Protein AF-A0A7Y6A1X1-F1 (afdb_monomer_lite)

Organism: NCBI:txid144055

Secondary structure (DSSP, 8-state):
-B----SSS--EEEEEEE-SSS-EEEEEEE-HHIIIIIITSTTEEEEEE-SSSSSS-EEEEEESSSS--EEEEEEE-SSS-EEEEEEE-HHIIIIIITSTT-----S---

InterPro domains:
  IPR028994 Integrin alpha, N-terminal [SSF69318] (20-109)

Sequence (110 aa):
IALVRQNAGWSSIPVAFAQGDGTWQITNGSAPTFIGSWANTPGVRVVTGDFNDNGLTDIALIRQTPGWSSIPVAFAQGDGTWQITNGSAPTFIGSWANTAGVRLASGDFR

Structure (mmCIF, N/CA/C/O backbone):
data_AF-A0A7Y6A1X1-F1
#
_entry.id   AF-A0A7Y6A1X1-F1
#
loop_
_atom_site.group_PDB
_atom_site.id
_atom_site.type_symbol
_atom_site.label_atom_id
_atom_site.label_alt_id
_atom_site.label_comp_id
_atom_site.label_asym_id
_atom_site.label_entity_id
_atom_site.label_seq_id
_atom_site.pdbx_PDB_ins_code
_atom_site.Cartn_x
_atom_site.Cartn_y
_atom_site.Cartn_z
_atom_site.occupancy
_atom_site.B_iso_or_equiv
_atom_site.auth_seq_id
_atom_site.auth_comp_id
_atom_site.auth_asym_id
_atom_site.auth_atom_id
_atom_site.pdbx_PDB_model_num
ATOM 1 N N . ILE A 1 1 ? -13.229 2.395 6.546 1.00 95.38 1 ILE A N 1
ATOM 2 C CA . ILE A 1 1 ? -12.724 3.192 5.394 1.00 95.38 1 ILE A CA 1
ATOM 3 C C . ILE A 1 1 ? -11.437 3.879 5.828 1.00 95.38 1 ILE A C 1
ATOM 5 O O . ILE A 1 1 ? -11.437 4.428 6.919 1.00 95.38 1 ILE A O 1
ATOM 9 N N . ALA A 1 2 ? -10.371 3.858 5.024 1.00 96.94 2 ALA A N 1
ATOM 10 C CA . ALA A 1 2 ? -9.107 4.533 5.339 1.00 96.94 2 ALA A CA 1
ATOM 11 C C . ALA A 1 2 ? -8.759 5.595 4.283 1.00 96.94 2 ALA A C 1
ATOM 13 O O . ALA A 1 2 ? -9.127 5.447 3.117 1.00 96.94 2 ALA A O 1
ATOM 14 N N . LEU A 1 3 ? -8.048 6.652 4.684 1.00 96.94 3 LEU A N 1
ATOM 15 C CA . LEU A 1 3 ? -7.587 7.718 3.790 1.00 96.94 3 LEU A CA 1
ATOM 16 C C . LEU A 1 3 ? -6.061 7.703 3.661 1.00 96.94 3 LEU A C 1
ATOM 18 O O . LEU A 1 3 ? -5.347 7.859 4.648 1.00 96.94 3 LEU A O 1
ATOM 22 N N . VAL A 1 4 ? -5.560 7.597 2.430 1.00 96.94 4 VAL A N 1
ATOM 23 C CA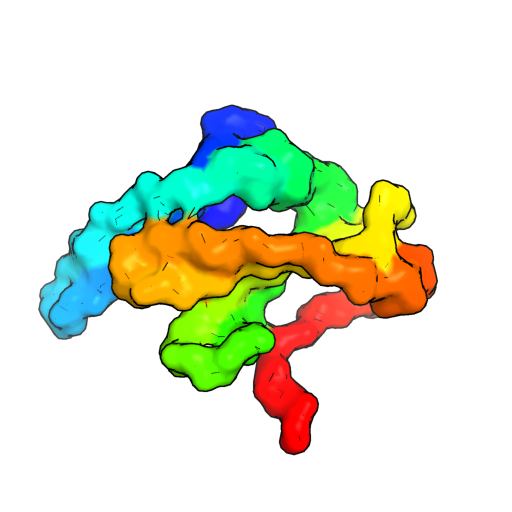 . VAL A 1 4 ? -4.126 7.679 2.119 1.00 96.94 4 VAL A CA 1
ATOM 24 C C . VAL A 1 4 ? -3.869 8.926 1.291 1.00 96.94 4 VAL A C 1
ATOM 26 O O . VAL A 1 4 ? -4.435 9.094 0.210 1.00 96.94 4 VAL A O 1
ATOM 29 N N . ARG A 1 5 ? -2.995 9.809 1.775 1.00 95.88 5 ARG A N 1
ATOM 30 C CA . ARG A 1 5 ? -2.643 11.023 1.041 1.00 95.88 5 ARG A CA 1
ATOM 31 C C . ARG A 1 5 ? -1.431 10.793 0.147 1.00 95.88 5 ARG A C 1
ATOM 33 O O . ARG A 1 5 ? -0.355 10.464 0.630 1.00 95.88 5 ARG A O 1
ATOM 40 N N . GLN A 1 6 ? -1.599 11.051 -1.149 1.00 94.19 6 GLN A N 1
ATOM 41 C CA . GLN A 1 6 ? -0.541 10.919 -2.160 1.00 94.19 6 GLN A CA 1
ATOM 42 C C . GLN A 1 6 ? 0.111 12.261 -2.543 1.00 94.19 6 GLN A C 1
ATOM 44 O O . GLN A 1 6 ? 0.633 12.413 -3.638 1.00 94.19 6 GLN A O 1
ATOM 49 N N . ASN A 1 7 ? 0.080 13.237 -1.630 1.00 91.62 7 ASN A N 1
ATOM 50 C CA . ASN A 1 7 ? 0.724 14.548 -1.748 1.00 91.62 7 ASN A CA 1
ATOM 51 C C . ASN A 1 7 ? 1.354 14.939 -0.398 1.00 91.62 7 ASN A C 1
ATOM 53 O O . ASN A 1 7 ? 0.908 14.486 0.658 1.00 91.62 7 ASN A O 1
ATOM 57 N N . ALA A 1 8 ? 2.367 15.806 -0.417 1.00 88.44 8 ALA A N 1
ATOM 58 C CA . ALA A 1 8 ? 3.136 16.174 0.774 1.00 88.44 8 ALA A CA 1
ATOM 59 C C . ALA A 1 8 ? 2.306 16.891 1.856 1.00 88.44 8 ALA A C 1
ATOM 61 O O . ALA A 1 8 ? 1.521 17.793 1.552 1.00 88.44 8 ALA A O 1
ATOM 62 N N . GLY A 1 9 ? 2.513 16.525 3.132 1.00 89.94 9 GLY A N 1
ATOM 63 C CA . GLY A 1 9 ? 2.007 17.244 4.319 1.00 89.94 9 GLY A CA 1
ATOM 64 C C . GLY A 1 9 ? 1.084 16.459 5.267 1.00 89.94 9 GLY A C 1
ATOM 65 O O . GLY A 1 9 ? 0.485 17.070 6.141 1.00 89.94 9 GLY A O 1
ATOM 66 N N . TRP A 1 10 ? 0.921 15.142 5.089 1.00 94.19 10 TRP A N 1
ATOM 67 C CA . TRP A 1 10 ? 0.361 14.253 6.122 1.00 94.19 10 TRP A CA 1
ATOM 68 C C . TRP A 1 10 ? 1.451 13.315 6.637 1.00 94.19 10 TRP A C 1
ATOM 70 O O . TRP A 1 10 ? 2.424 13.039 5.935 1.00 94.19 10 TRP A O 1
ATOM 80 N N . SER A 1 11 ? 1.257 12.806 7.846 1.00 94.81 11 SER A N 1
ATOM 81 C CA . SER A 1 11 ? 2.119 11.806 8.484 1.00 94.81 11 SER A CA 1
ATOM 82 C C . SER A 1 11 ? 1.305 10.687 9.138 1.00 94.81 11 SER A C 1
ATOM 84 O O . SER A 1 11 ? 1.828 9.964 9.980 1.00 94.81 11 SER A O 1
ATOM 86 N N . SER A 1 12 ? 0.029 10.555 8.777 1.00 96.69 12 SER A N 1
ATOM 87 C CA . SER A 1 12 ? -0.940 9.660 9.406 1.00 96.69 12 SER A CA 1
ATOM 88 C C . SER A 1 12 ? -1.950 9.117 8.393 1.00 96.69 12 SER A C 1
ATOM 90 O O . SER A 1 12 ? -2.087 9.657 7.289 1.00 96.69 12 SER A O 1
ATOM 92 N N . ILE A 1 13 ? -2.642 8.045 8.778 1.00 97.81 13 ILE A N 1
ATOM 93 C CA . ILE A 1 13 ? -3.707 7.399 8.005 1.00 97.81 13 ILE A CA 1
ATOM 94 C C . ILE A 1 13 ? -4.987 7.457 8.844 1.00 97.81 13 ILE A C 1
ATOM 96 O O . ILE A 1 13 ? -5.134 6.684 9.795 1.00 97.81 13 ILE A O 1
ATOM 100 N N . PRO A 1 14 ? -5.917 8.371 8.525 1.00 97.50 14 PRO A N 1
ATOM 101 C CA . PRO A 1 14 ? -7.235 8.380 9.137 1.00 97.50 14 PRO A CA 1
ATOM 102 C C . PRO A 1 14 ? -8.034 7.127 8.776 1.00 97.50 14 PRO A C 1
ATOM 104 O O . PRO A 1 14 ? -8.073 6.736 7.605 1.00 97.50 14 PRO A O 1
ATOM 107 N N . VAL A 1 15 ? -8.720 6.544 9.759 1.00 98.12 15 VAL A N 1
ATOM 108 C CA . VAL A 1 15 ? -9.617 5.395 9.575 1.00 98.12 15 VAL A CA 1
ATOM 109 C C . VAL A 1 15 ? -10.968 5.694 10.207 1.00 98.12 15 VAL A C 1
ATOM 111 O O . VAL A 1 15 ? -11.040 6.117 11.353 1.00 98.12 15 VAL A O 1
ATOM 114 N N . ALA A 1 16 ? -12.041 5.455 9.457 1.00 98.06 16 ALA A N 1
ATOM 115 C CA . ALA A 1 16 ? -13.412 5.442 9.945 1.00 98.06 16 ALA A CA 1
ATOM 116 C C . ALA A 1 16 ? -13.896 3.989 10.088 1.00 98.06 16 ALA A C 1
ATOM 118 O O . ALA A 1 16 ? -14.000 3.264 9.087 1.00 98.06 16 ALA A O 1
ATOM 119 N N . PHE A 1 17 ? -14.197 3.582 11.319 1.00 97.06 17 PHE A N 1
ATOM 120 C CA . PHE A 1 17 ? -14.784 2.295 11.688 1.00 97.06 17 PHE A CA 1
ATOM 121 C C . PHE A 1 17 ? -16.303 2.437 11.804 1.00 97.06 17 PHE A C 1
ATOM 123 O O . PHE A 1 17 ? -16.783 3.296 12.542 1.00 97.06 17 PHE A O 1
ATOM 130 N N . ALA A 1 18 ? -17.055 1.621 11.065 1.00 96.88 18 ALA A N 1
ATOM 131 C CA . ALA A 1 18 ? -18.514 1.613 11.144 1.00 96.88 18 ALA A CA 1
ATOM 132 C C . ALA A 1 18 ? -18.967 0.950 12.452 1.00 96.88 18 ALA A C 1
ATOM 134 O O . ALA A 1 18 ? -18.452 -0.111 12.799 1.00 96.88 18 ALA A O 1
ATOM 135 N N . GLN A 1 19 ? -19.953 1.534 13.137 1.00 96.69 19 GLN A N 1
ATOM 136 C CA . GLN A 1 19 ? -20.516 0.967 14.374 1.00 96.69 19 GLN A CA 1
ATOM 137 C C . GLN A 1 19 ? -21.802 0.152 14.151 1.00 96.69 19 GLN A C 1
ATOM 139 O O . GLN A 1 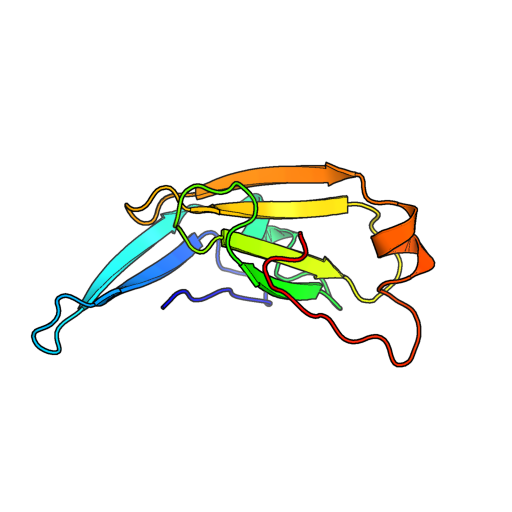19 ? -22.331 -0.448 15.080 1.00 96.69 19 GLN A O 1
ATOM 144 N N . GLY A 1 20 ? -22.298 0.092 12.910 1.00 96.69 20 GLY A N 1
ATOM 145 C CA . GLY A 1 20 ? -23.487 -0.688 12.539 1.00 96.69 20 GLY A CA 1
ATOM 146 C C . GLY A 1 20 ? -24.825 0.035 12.731 1.00 96.69 20 GLY A C 1
ATOM 147 O O . GLY A 1 20 ? -25.844 -0.449 12.252 1.00 96.69 20 GLY A O 1
ATOM 148 N N . ASP A 1 21 ? -24.827 1.218 13.341 1.00 97.19 21 ASP A N 1
ATOM 149 C CA . ASP A 1 21 ? -26.003 2.071 13.574 1.00 97.19 21 ASP A CA 1
ATOM 150 C C . ASP A 1 21 ? -26.028 3.327 12.675 1.00 97.19 21 ASP A C 1
ATOM 152 O O . ASP A 1 21 ? -26.802 4.258 12.888 1.00 97.19 21 ASP A O 1
ATOM 156 N N . GLY A 1 22 ? -25.161 3.359 11.659 1.00 96.50 22 GLY A N 1
ATOM 157 C CA . GLY A 1 22 ? -24.966 4.513 10.780 1.00 96.50 22 GLY A CA 1
ATOM 158 C C . GLY A 1 22 ? -23.953 5.538 11.299 1.00 96.50 22 GLY A C 1
ATOM 159 O O . GLY A 1 22 ? -23.672 6.508 10.594 1.00 96.50 22 GLY A O 1
ATOM 160 N N . THR A 1 23 ? -23.365 5.324 12.479 1.00 97.88 23 THR A N 1
ATOM 161 C CA . THR A 1 23 ? -22.293 6.168 13.018 1.00 97.88 23 THR A CA 1
ATOM 162 C C . THR A 1 23 ? -20.898 5.588 12.753 1.00 97.88 23 THR A C 1
ATOM 164 O O . THR A 1 23 ? -20.729 4.439 12.321 1.00 97.88 23 THR A O 1
ATOM 167 N N . TRP A 1 24 ? -19.877 6.424 12.975 1.00 97.94 24 TRP A N 1
ATOM 168 C CA . TRP A 1 24 ? -18.480 6.114 12.687 1.00 97.94 24 TRP A CA 1
ATOM 169 C C . TRP A 1 24 ? -17.572 6.528 13.843 1.00 97.94 24 TRP A C 1
ATOM 171 O O . TRP A 1 24 ? -17.590 7.682 14.268 1.00 97.94 24 TRP A O 1
ATOM 181 N N . GLN A 1 25 ? -16.707 5.618 14.284 1.00 98.00 25 GLN A N 1
ATOM 182 C CA . GLN A 1 25 ? -15.554 5.967 15.110 1.00 98.00 25 GLN A CA 1
ATOM 183 C C . GLN A 1 25 ? -14.379 6.309 14.200 1.00 98.00 25 GLN A C 1
ATOM 185 O O . GLN A 1 25 ? -14.002 5.506 13.348 1.00 98.00 25 GLN A O 1
ATOM 190 N N . ILE A 1 26 ? -13.787 7.489 14.380 1.00 97.88 26 ILE A N 1
ATOM 191 C CA . ILE A 1 26 ? -12.660 7.950 13.564 1.00 97.88 26 ILE A CA 1
ATOM 192 C C . ILE A 1 26 ? -11.387 7.948 14.402 1.00 97.88 26 ILE A C 1
ATOM 194 O O . ILE A 1 26 ? -11.348 8.522 15.489 1.00 97.88 26 ILE A O 1
ATOM 198 N N . THR A 1 27 ? -10.331 7.345 13.869 1.00 97.75 27 THR A N 1
ATOM 199 C CA . THR A 1 27 ? -8.976 7.417 14.420 1.00 97.75 27 THR A CA 1
ATOM 200 C C . THR A 1 27 ? -8.025 8.021 13.393 1.00 97.75 27 THR A C 1
ATOM 202 O O . THR A 1 27 ? -8.325 8.085 12.200 1.00 97.75 27 THR A O 1
ATOM 205 N N . ASN A 1 28 ? -6.877 8.508 13.860 1.00 96.75 28 ASN A N 1
ATOM 206 C CA . ASN A 1 28 ? -5.855 9.117 13.014 1.00 96.75 28 ASN A CA 1
ATOM 207 C C . ASN A 1 28 ? -4.466 8.605 13.413 1.00 96.75 28 ASN A C 1
ATOM 209 O O . ASN A 1 28 ? -3.682 9.319 14.039 1.00 96.75 28 ASN A O 1
ATOM 213 N N . GLY A 1 29 ? -4.200 7.332 13.108 1.00 95.81 29 GLY A N 1
ATOM 214 C CA . GLY A 1 29 ? -2.958 6.661 13.483 1.00 95.81 29 GLY A CA 1
ATOM 215 C C . GLY A 1 29 ? -1.753 7.173 12.703 1.00 95.81 29 GLY A C 1
ATOM 216 O O . GLY A 1 29 ? -1.833 7.435 11.501 1.00 95.81 29 GLY A O 1
ATOM 217 N N . SER A 1 30 ? -0.619 7.313 13.387 1.00 96.56 30 SER A N 1
ATOM 218 C CA . SER A 1 30 ? 0.622 7.787 12.781 1.00 96.56 30 SER A CA 1
ATOM 219 C C . SER A 1 30 ? 1.188 6.777 11.776 1.00 96.56 30 SER A C 1
ATOM 221 O O . SER A 1 30 ? 1.154 5.566 11.973 1.00 96.56 30 SER A O 1
ATOM 223 N N . ALA A 1 31 ? 1.727 7.304 10.680 1.00 95.75 31 ALA A N 1
ATOM 224 C CA . ALA A 1 31 ? 2.442 6.569 9.644 1.00 95.75 31 ALA A CA 1
ATOM 225 C C . ALA A 1 31 ? 3.464 7.486 8.925 1.00 95.75 31 ALA A C 1
ATOM 227 O O . ALA A 1 31 ? 3.367 7.691 7.709 1.00 95.75 31 ALA A O 1
ATOM 228 N N . PRO A 1 32 ? 4.437 8.093 9.640 1.00 91.38 32 PRO A N 1
ATOM 229 C CA . PRO A 1 32 ? 5.169 9.256 9.133 1.00 91.38 32 PRO A CA 1
ATOM 230 C C . PRO A 1 32 ? 5.990 8.977 7.875 1.00 91.38 32 PRO A C 1
ATOM 232 O O . PRO A 1 32 ? 5.865 9.712 6.903 1.00 91.38 32 PRO A O 1
ATOM 235 N N . THR A 1 33 ? 6.785 7.905 7.850 1.00 94.38 33 THR A N 1
ATOM 236 C CA . THR A 1 33 ? 7.591 7.544 6.669 1.00 94.38 33 THR A CA 1
ATOM 237 C C . THR A 1 33 ? 6.715 7.015 5.536 1.00 94.38 33 THR A C 1
ATOM 239 O O . THR A 1 33 ? 6.897 7.384 4.375 1.00 94.38 33 THR A O 1
ATOM 242 N N . PHE A 1 34 ? 5.717 6.197 5.873 1.00 96.94 34 PHE A N 1
ATOM 243 C CA . PHE A 1 34 ? 4.822 5.594 4.891 1.00 96.94 34 PHE A CA 1
ATOM 244 C C . PHE A 1 34 ? 4.021 6.654 4.127 1.00 96.94 34 PHE A C 1
ATOM 246 O O . PHE A 1 34 ? 3.989 6.621 2.902 1.00 96.94 34 PHE A O 1
ATOM 253 N N . ILE A 1 35 ? 3.452 7.644 4.820 1.00 96.75 35 ILE A N 1
ATOM 254 C CA . ILE A 1 35 ? 2.656 8.715 4.200 1.00 96.75 35 ILE A CA 1
ATOM 255 C C . ILE A 1 35 ? 3.515 9.902 3.761 1.00 96.75 35 ILE A C 1
ATOM 257 O O . ILE A 1 35 ? 3.338 10.435 2.665 1.00 96.75 35 ILE A O 1
ATOM 261 N N . GLY A 1 36 ? 4.459 10.314 4.603 1.00 92.94 36 GLY A N 1
ATOM 262 C CA . GLY A 1 36 ? 5.281 11.501 4.390 1.00 92.94 36 GLY A CA 1
ATOM 263 C C . GLY A 1 36 ? 6.372 11.330 3.334 1.00 92.94 36 GLY A C 1
ATOM 264 O O . GLY A 1 36 ? 6.808 12.336 2.779 1.00 92.94 36 GLY A O 1
ATOM 265 N N . SER A 1 37 ? 6.778 10.096 3.011 1.00 93.31 37 SER A N 1
ATOM 266 C CA . SER A 1 37 ? 7.826 9.826 2.016 1.00 93.31 37 SER A CA 1
ATOM 267 C C . SER A 1 37 ? 7.367 8.895 0.893 1.00 93.31 37 SER A C 1
ATOM 269 O O . SER A 1 37 ? 7.539 9.213 -0.281 1.00 93.31 37 SER A O 1
ATOM 271 N N . TRP A 1 38 ? 6.765 7.751 1.217 1.00 96.31 38 TRP A N 1
ATOM 272 C CA . TRP A 1 38 ? 6.495 6.729 0.201 1.00 96.31 38 TRP A CA 1
ATOM 273 C C . TRP A 1 38 ? 5.181 6.957 -0.550 1.00 96.31 38 TRP A C 1
ATOM 275 O O . TRP A 1 38 ? 5.183 7.000 -1.777 1.00 96.31 38 TRP A O 1
ATOM 285 N N . ALA A 1 39 ? 4.062 7.158 0.147 1.00 97.00 39 ALA A N 1
ATOM 286 C CA . ALA A 1 39 ? 2.737 7.245 -0.476 1.00 97.00 39 ALA A CA 1
ATOM 287 C C . ALA A 1 39 ? 2.577 8.449 -1.416 1.00 97.00 39 ALA A C 1
ATOM 289 O O . ALA A 1 39 ? 1.804 8.383 -2.374 1.00 97.00 39 ALA A O 1
ATOM 290 N N . ASN A 1 40 ? 3.307 9.535 -1.148 1.00 93.75 40 ASN A N 1
ATOM 291 C CA . ASN A 1 40 ? 3.297 10.758 -1.949 1.00 93.75 40 ASN A CA 1
ATOM 292 C C . ASN A 1 40 ? 4.344 10.782 -3.079 1.00 93.75 40 ASN A C 1
ATOM 294 O O . ASN A 1 40 ? 4.439 11.774 -3.801 1.00 93.75 40 ASN A O 1
ATOM 298 N N . THR A 1 41 ? 5.107 9.700 -3.263 1.00 94.38 41 THR A N 1
ATOM 299 C CA . THR A 1 41 ? 6.071 9.596 -4.362 1.00 94.38 41 THR A CA 1
ATOM 300 C C . THR A 1 41 ? 5.341 9.486 -5.716 1.00 94.38 41 THR A C 1
ATOM 302 O O . THR A 1 41 ? 4.424 8.670 -5.860 1.00 94.38 41 THR A O 1
ATOM 305 N N . PRO A 1 42 ? 5.750 10.240 -6.758 1.00 92.69 42 PRO A N 1
ATOM 306 C CA . PRO A 1 42 ? 5.132 10.158 -8.079 1.00 92.69 42 PRO A CA 1
ATOM 307 C C . PRO A 1 42 ? 5.126 8.742 -8.673 1.00 92.69 42 PRO A C 1
ATOM 309 O O . PRO A 1 42 ? 6.140 8.040 -8.713 1.00 92.69 42 PRO A O 1
ATOM 312 N N . GLY A 1 43 ? 3.966 8.338 -9.193 1.00 93.69 43 GLY A N 1
ATOM 313 C CA . GLY A 1 43 ? 3.757 7.011 -9.777 1.00 93.69 43 GLY A CA 1
ATOM 314 C C . GLY A 1 43 ? 3.428 5.914 -8.764 1.00 93.69 43 GLY A C 1
ATOM 315 O O . GLY A 1 43 ? 3.214 4.776 -9.177 1.00 93.69 43 GLY A O 1
ATOM 316 N N . VAL A 1 44 ? 3.351 6.232 -7.467 1.00 95.88 44 VAL A N 1
ATOM 317 C CA . VAL A 1 44 ? 2.842 5.302 -6.456 1.00 95.88 44 VAL A CA 1
ATOM 318 C C . VAL A 1 44 ? 1.331 5.126 -6.596 1.00 95.88 44 VAL A C 1
ATOM 320 O O . VAL A 1 44 ? 0.569 6.054 -6.886 1.00 95.88 44 VAL A O 1
ATOM 323 N N . ARG A 1 45 ? 0.902 3.887 -6.406 1.00 95.94 45 ARG A N 1
ATOM 324 C CA . ARG A 1 45 ? -0.477 3.435 -6.321 1.00 95.94 45 ARG A CA 1
ATOM 325 C C . ARG A 1 45 ? -0.681 2.779 -4.968 1.00 95.94 45 ARG A C 1
ATOM 327 O O . ARG A 1 45 ? 0.221 2.124 -4.447 1.00 95.94 45 ARG A O 1
ATOM 334 N N . VAL A 1 46 ? -1.879 2.963 -4.439 1.00 97.19 46 VAL A N 1
ATOM 335 C CA . VAL A 1 46 ? -2.328 2.343 -3.199 1.00 97.19 46 VAL A CA 1
ATOM 336 C C . VAL A 1 46 ? -3.085 1.074 -3.557 1.00 97.19 46 VAL A C 1
ATOM 338 O O . VAL A 1 46 ? -3.945 1.099 -4.438 1.00 97.19 46 VAL A O 1
ATOM 341 N N . VAL A 1 47 ? -2.755 -0.022 -2.887 1.00 96.88 47 VAL A N 1
ATOM 342 C CA . VAL A 1 47 ? -3.431 -1.312 -3.024 1.00 96.88 47 VAL A CA 1
ATOM 343 C C . VAL A 1 47 ? -3.808 -1.799 -1.633 1.00 96.88 47 VAL A C 1
ATOM 345 O O . VAL A 1 47 ? -3.034 -1.635 -0.696 1.00 96.88 47 VAL A O 1
ATOM 348 N N . THR A 1 48 ? -4.989 -2.389 -1.496 1.00 97.56 48 THR A N 1
ATOM 349 C CA . THR A 1 48 ? -5.491 -2.907 -0.219 1.00 97.56 48 THR A CA 1
ATOM 350 C C . THR A 1 48 ? -5.757 -4.401 -0.302 1.00 97.56 48 THR A C 1
ATOM 352 O O . THR A 1 48 ? -6.179 -4.896 -1.351 1.00 97.56 48 THR A O 1
ATOM 355 N N . GLY A 1 49 ? -5.545 -5.101 0.804 1.00 96.50 49 GLY A N 1
ATOM 356 C CA . GLY A 1 49 ? -5.758 -6.539 0.946 1.00 96.50 49 GLY A CA 1
ATOM 357 C C . GLY A 1 49 ? -5.332 -6.993 2.336 1.00 96.50 49 GLY A C 1
ATOM 358 O O . GLY A 1 49 ? -4.768 -6.196 3.074 1.00 96.50 49 GLY A O 1
ATOM 359 N N . ASP A 1 50 ? -5.613 -8.238 2.691 1.00 96.81 50 ASP A N 1
ATOM 360 C CA . ASP A 1 50 ? -5.027 -8.864 3.877 1.00 96.81 50 ASP A CA 1
ATOM 361 C C . ASP A 1 50 ? -3.724 -9.545 3.441 1.00 96.81 50 ASP A C 1
ATOM 363 O O . ASP A 1 50 ? -3.749 -10.532 2.704 1.00 96.81 50 ASP A O 1
ATOM 367 N N . PHE A 1 51 ? -2.582 -8.943 3.773 1.00 95.38 51 PHE A N 1
ATOM 368 C CA . PHE A 1 51 ? -1.269 -9.392 3.299 1.00 95.38 51 PHE A CA 1
ATOM 369 C C . PHE A 1 51 ? -0.502 -10.193 4.354 1.00 95.38 51 PHE A C 1
ATOM 371 O O . PHE A 1 51 ? 0.588 -10.689 4.058 1.00 95.38 51 PHE A O 1
ATOM 378 N N . ASN A 1 52 ? -1.037 -10.304 5.572 1.00 95.75 52 ASN A N 1
ATOM 379 C CA . ASN A 1 52 ? -0.448 -11.078 6.663 1.00 95.75 52 ASN A CA 1
ATOM 380 C C . ASN A 1 52 ? -1.412 -12.096 7.304 1.00 95.75 52 ASN A C 1
ATOM 382 O O . ASN A 1 52 ? -1.037 -12.699 8.310 1.00 95.75 52 ASN A O 1
ATOM 386 N N . ASP A 1 53 ? -2.586 -12.315 6.705 1.00 95.31 53 ASP A N 1
ATOM 387 C CA . ASP A 1 53 ? -3.601 -13.304 7.095 1.00 95.31 53 ASP A CA 1
ATOM 388 C C . ASP A 1 53 ? -4.139 -13.080 8.520 1.00 95.31 53 ASP A C 1
ATOM 390 O O . ASP A 1 53 ? -4.386 -14.019 9.280 1.00 95.31 53 ASP A O 1
ATOM 394 N N . ASN A 1 54 ? -4.278 -11.810 8.923 1.00 96.25 54 ASN A N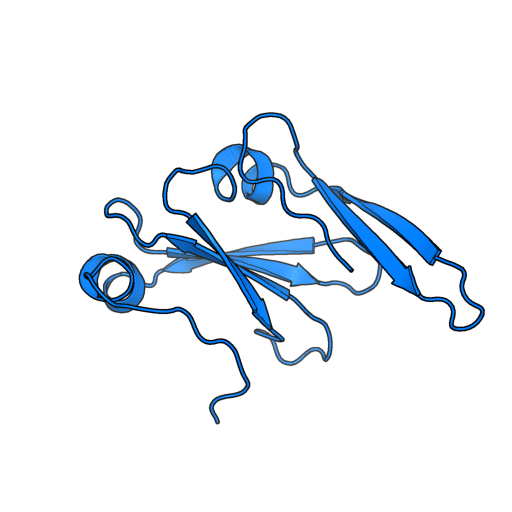 1
ATOM 395 C CA . ASN A 1 54 ? -4.778 -11.443 10.252 1.00 96.25 54 ASN A CA 1
ATOM 396 C C . ASN A 1 54 ? -6.272 -11.068 10.271 1.00 96.25 54 ASN A C 1
ATOM 398 O O . ASN A 1 54 ? -6.806 -10.714 11.326 1.00 96.25 54 ASN A O 1
ATOM 402 N N . GLY A 1 55 ? -6.953 -11.142 9.125 1.00 96.56 55 GLY A N 1
ATOM 403 C CA . GLY A 1 55 ? -8.362 -10.793 8.962 1.00 96.56 55 GLY A CA 1
ATOM 404 C C . GLY A 1 55 ? -8.633 -9.289 8.868 1.00 96.56 55 GLY A C 1
ATOM 405 O O . GLY A 1 55 ? -9.797 -8.879 8.896 1.00 96.56 55 GLY A O 1
ATOM 406 N N . LEU A 1 56 ? -7.597 -8.452 8.770 1.00 97.00 56 LEU A N 1
ATOM 407 C CA . LEU A 1 56 ? -7.702 -7.000 8.654 1.00 97.00 56 LEU A CA 1
ATOM 408 C C . LEU A 1 56 ? -7.225 -6.528 7.276 1.00 97.00 56 LEU A C 1
ATOM 410 O O . LEU A 1 56 ? -6.418 -7.155 6.604 1.00 97.00 56 LEU A O 1
ATOM 414 N N . THR A 1 57 ? -7.757 -5.392 6.822 1.00 97.50 57 THR A N 1
ATOM 415 C CA . THR A 1 57 ? -7.326 -4.798 5.550 1.00 97.50 57 T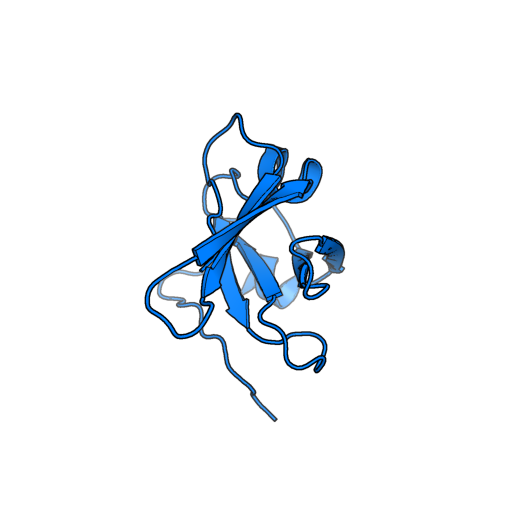HR A CA 1
ATOM 416 C C . THR A 1 57 ? -6.072 -3.955 5.748 1.00 97.50 57 THR A C 1
ATOM 418 O O . THR A 1 57 ? -6.124 -2.887 6.360 1.00 97.50 57 THR A O 1
ATOM 421 N N . ASP A 1 58 ? -4.980 -4.399 5.145 1.00 98.00 58 ASP A N 1
ATOM 422 C CA . ASP A 1 58 ? -3.706 -3.701 5.062 1.00 98.00 58 ASP A CA 1
ATOM 423 C C . ASP A 1 58 ? -3.635 -2.774 3.844 1.00 98.00 58 ASP A C 1
ATOM 425 O O . ASP A 1 58 ? -4.477 -2.795 2.935 1.00 98.00 58 ASP A O 1
ATOM 429 N N . ILE A 1 59 ? -2.580 -1.957 3.807 1.00 98.25 59 ILE A N 1
ATOM 430 C CA . ILE A 1 59 ? -2.306 -1.029 2.710 1.00 98.25 59 ILE A CA 1
ATOM 431 C C . ILE A 1 59 ? -0.886 -1.250 2.191 1.00 98.25 59 ILE A C 1
ATOM 433 O O . ILE A 1 59 ? 0.085 -1.024 2.908 1.00 98.25 59 ILE A O 1
ATOM 437 N N . ALA A 1 60 ? -0.754 -1.610 0.919 1.00 97.88 60 ALA A N 1
ATOM 438 C CA . ALA A 1 60 ? 0.516 -1.707 0.211 1.00 97.88 60 ALA A CA 1
ATOM 439 C C . ALA A 1 60 ? 0.698 -0.542 -0.768 1.00 97.88 60 ALA A C 1
ATOM 441 O O . ALA A 1 60 ? -0.259 -0.031 -1.362 1.00 97.88 60 ALA A O 1
ATOM 442 N N . LEU A 1 61 ? 1.952 -0.139 -0.967 1.00 97.69 61 LEU A N 1
ATOM 443 C CA . LEU A 1 61 ? 2.331 0.863 -1.956 1.00 97.69 61 LEU A CA 1
ATOM 444 C C . LEU A 1 61 ? 3.103 0.212 -3.098 1.00 97.69 61 LEU A C 1
ATOM 446 O O . LEU A 1 61 ? 4.123 -0.440 -2.887 1.00 97.69 61 LEU A O 1
ATOM 450 N N . ILE A 1 62 ? 2.644 0.449 -4.325 1.00 96.44 62 ILE A N 1
ATOM 451 C CA . ILE A 1 62 ? 3.269 -0.065 -5.544 1.00 96.44 62 ILE A CA 1
ATOM 452 C C . ILE A 1 62 ? 3.585 1.108 -6.461 1.00 96.44 62 ILE A C 1
ATOM 454 O O . ILE A 1 62 ? 2.690 1.848 -6.860 1.00 96.44 62 ILE A O 1
ATOM 458 N N . ARG A 1 63 ? 4.852 1.288 -6.832 1.00 95.06 63 ARG A N 1
ATOM 459 C CA . ARG A 1 63 ? 5.239 2.316 -7.805 1.00 95.06 63 ARG A CA 1
ATOM 460 C C . ARG A 1 63 ? 5.251 1.729 -9.202 1.00 95.06 63 ARG A C 1
ATOM 462 O O . ARG A 1 63 ? 6.004 0.804 -9.484 1.00 95.06 63 ARG A O 1
ATOM 469 N N . GLN A 1 64 ? 4.449 2.318 -10.078 1.00 94.12 64 GLN A N 1
ATOM 470 C CA . GLN A 1 64 ? 4.387 1.970 -11.497 1.00 94.12 64 GLN A CA 1
ATOM 471 C C . GLN A 1 64 ? 5.282 2.886 -12.350 1.00 94.12 64 GLN A C 1
ATOM 473 O O . GLN A 1 64 ? 5.014 3.118 -13.524 1.00 94.12 64 GLN A O 1
ATOM 478 N N . THR A 1 65 ? 6.344 3.435 -11.753 1.00 93.19 65 THR A N 1
ATOM 479 C CA . THR A 1 65 ? 7.414 4.172 -12.437 1.00 93.19 65 THR A CA 1
ATOM 480 C C . THR A 1 65 ? 8.777 3.706 -11.908 1.00 93.19 65 THR A C 1
ATOM 482 O O . THR A 1 65 ? 8.868 3.312 -10.740 1.00 93.19 65 THR A O 1
ATOM 485 N N . PRO A 1 66 ? 9.846 3.731 -12.726 1.00 89.44 66 PRO A N 1
ATOM 486 C CA . PRO A 1 66 ? 11.172 3.288 -12.293 1.00 89.44 66 PRO A CA 1
ATOM 487 C C . PRO A 1 66 ? 11.720 4.066 -11.088 1.00 89.44 66 PRO A C 1
ATOM 489 O O . PRO A 1 66 ? 11.516 5.275 -10.975 1.00 89.44 66 PRO A O 1
ATOM 492 N N . GLY A 1 67 ? 12.493 3.389 -10.232 1.00 87.12 67 GLY A N 1
ATOM 493 C CA . GLY A 1 67 ? 13.319 4.033 -9.199 1.00 87.12 67 GLY A CA 1
ATOM 494 C C . GLY A 1 67 ? 13.042 3.622 -7.749 1.00 87.12 67 GLY A C 1
ATOM 495 O O . GLY A 1 67 ? 13.477 4.323 -6.843 1.00 87.12 67 GLY A O 1
ATOM 496 N N . TRP A 1 68 ? 12.313 2.532 -7.507 1.00 90.94 68 TRP A N 1
ATOM 497 C CA . TRP A 1 68 ? 12.394 1.786 -6.247 1.00 90.94 68 TRP A CA 1
ATOM 498 C C . TRP A 1 68 ? 12.201 0.289 -6.531 1.00 90.94 68 TRP A C 1
ATOM 500 O O . TRP A 1 68 ? 11.759 -0.081 -7.619 1.00 90.94 68 TRP A O 1
ATOM 510 N N . SER A 1 69 ? 12.569 -0.577 -5.598 1.00 93.00 69 SER A N 1
ATOM 511 C CA . SER A 1 69 ? 12.591 -2.032 -5.801 1.00 93.00 69 SER A CA 1
ATOM 512 C C . SER A 1 69 ? 11.984 -2.778 -4.618 1.00 93.00 69 SER A C 1
ATOM 514 O O . SER A 1 69 ? 12.349 -3.920 -4.356 1.00 93.00 69 SER A O 1
ATOM 516 N N . SER A 1 70 ? 11.085 -2.131 -3.881 1.00 95.62 70 SER A N 1
ATOM 517 C CA . SER A 1 70 ? 10.502 -2.644 -2.646 1.00 95.62 70 SER A CA 1
ATOM 518 C C . SER A 1 70 ? 8.993 -2.404 -2.593 1.00 95.62 70 SER A C 1
ATOM 520 O O . SER A 1 70 ? 8.453 -1.625 -3.382 1.00 95.62 70 SER A O 1
ATOM 522 N N . ILE A 1 71 ? 8.321 -3.100 -1.677 1.00 97.12 71 ILE A N 1
ATOM 523 C CA . ILE A 1 71 ? 6.890 -2.963 -1.397 1.00 97.12 71 ILE A CA 1
ATOM 524 C C . ILE A 1 71 ? 6.747 -2.556 0.069 1.00 97.12 71 ILE A C 1
ATOM 526 O O . ILE A 1 71 ? 6.879 -3.400 0.962 1.00 97.12 71 ILE A O 1
ATOM 530 N N . PRO A 1 72 ? 6.505 -1.265 0.344 1.00 97.56 72 PRO A N 1
ATOM 531 C CA . PRO A 1 72 ? 6.068 -0.836 1.657 1.00 97.56 72 PRO A CA 1
ATOM 532 C C . PRO A 1 72 ? 4.655 -1.332 1.948 1.00 97.56 72 PRO A C 1
ATOM 534 O O . PRO A 1 72 ? 3.763 -1.175 1.110 1.00 97.56 72 PRO A O 1
ATOM 537 N N . VAL A 1 73 ? 4.443 -1.855 3.153 1.00 98.25 73 VAL A N 1
ATOM 538 C CA . VAL A 1 73 ? 3.129 -2.292 3.639 1.00 98.25 73 VAL A CA 1
ATOM 539 C C . VAL A 1 73 ? 2.877 -1.693 5.017 1.00 98.25 73 VAL A C 1
ATOM 541 O O . VAL A 1 73 ? 3.747 -1.741 5.887 1.00 98.25 73 VAL A O 1
ATOM 544 N N . ALA A 1 74 ? 1.698 -1.112 5.208 1.00 98.44 74 ALA A N 1
ATOM 545 C CA . ALA A 1 74 ? 1.161 -0.737 6.505 1.00 98.44 74 ALA A CA 1
ATOM 546 C C . ALA A 1 74 ? 0.154 -1.814 6.925 1.00 98.44 74 ALA A C 1
ATOM 548 O O . ALA A 1 74 ? -0.965 -1.849 6.410 1.00 98.44 74 ALA A O 1
ATOM 549 N N . PHE A 1 75 ? 0.579 -2.692 7.834 1.00 98.25 75 PHE A N 1
ATOM 550 C CA . PHE A 1 75 ? -0.257 -3.741 8.403 1.00 98.25 75 PHE A CA 1
ATOM 551 C C . PHE A 1 75 ? -1.192 -3.161 9.460 1.00 98.25 75 PHE A C 1
ATOM 553 O O . PHE A 1 75 ? -0.727 -2.505 10.403 1.00 98.25 75 PHE A O 1
ATOM 560 N N . ALA A 1 76 ? -2.490 -3.399 9.314 1.00 98.06 76 ALA A N 1
ATOM 561 C CA . ALA A 1 76 ? -3.491 -2.919 10.254 1.00 98.06 76 ALA A CA 1
ATOM 562 C C . ALA A 1 76 ? -3.410 -3.688 11.583 1.00 98.06 76 ALA A C 1
ATOM 564 O O . ALA A 1 76 ? -3.253 -4.907 11.601 1.00 98.06 76 ALA A O 1
ATOM 565 N N . GLN A 1 77 ? -3.549 -2.970 12.702 1.00 97.62 77 GLN A N 1
ATOM 566 C CA . GLN A 1 77 ? -3.582 -3.551 14.057 1.00 97.62 77 GLN A CA 1
ATOM 567 C C . GLN A 1 77 ? -4.998 -3.593 14.664 1.00 97.62 77 GLN A C 1
ATOM 569 O O . GLN A 1 77 ? -5.190 -4.034 15.792 1.00 97.62 77 GLN A O 1
ATOM 574 N N . GLY A 1 78 ? -6.009 -3.123 13.923 1.00 96.50 78 GLY A N 1
ATOM 575 C CA . GLY A 1 78 ? -7.424 -3.178 14.319 1.00 96.50 78 GLY A CA 1
ATOM 576 C C . GLY A 1 78 ? -7.908 -2.003 15.174 1.00 96.50 78 GLY A C 1
ATOM 577 O O . GLY A 1 78 ? -9.106 -1.750 15.238 1.00 96.50 78 GLY A O 1
ATOM 578 N N . ASP A 1 79 ? -7.000 -1.222 15.751 1.00 96.19 79 ASP A N 1
ATOM 579 C CA . ASP A 1 79 ? -7.295 -0.033 16.567 1.00 96.19 79 ASP A CA 1
ATOM 580 C C . ASP A 1 79 ? -7.024 1.296 15.828 1.00 96.19 79 ASP A C 1
ATOM 582 O O . ASP A 1 79 ? -7.147 2.390 16.383 1.00 96.19 79 ASP A O 1
ATOM 586 N N . GLY A 1 80 ? -6.665 1.209 14.546 1.00 96.06 80 GLY A N 1
ATOM 587 C CA . GLY A 1 80 ? -6.263 2.346 13.721 1.00 96.06 80 GLY A CA 1
ATOM 588 C C . GLY A 1 80 ? -4.774 2.674 13.786 1.00 96.06 80 GLY A C 1
ATOM 589 O O . GLY A 1 80 ? -4.368 3.686 13.215 1.00 96.06 80 GLY A O 1
ATOM 590 N N . THR A 1 81 ? -3.966 1.846 14.451 1.00 97.00 81 THR A N 1
ATOM 591 C CA . THR A 1 81 ? -2.503 1.889 14.376 1.00 97.00 81 THR A CA 1
ATOM 592 C C . THR A 1 81 ? -1.963 0.940 13.302 1.00 97.00 81 THR A C 1
ATOM 594 O O . THR A 1 81 ? -2.684 0.095 12.757 1.00 97.00 81 THR A O 1
ATOM 597 N N . TRP A 1 82 ? -0.685 1.126 12.956 1.00 97.75 82 TRP A N 1
ATOM 598 C CA . TRP A 1 82 ? -0.054 0.494 11.800 1.00 97.75 82 TRP A CA 1
ATOM 599 C C . TRP A 1 82 ? 1.311 -0.077 12.161 1.00 97.75 82 TRP A C 1
ATOM 601 O O . TRP A 1 82 ? 2.174 0.639 12.673 1.00 97.75 82 TRP A O 1
ATOM 611 N N . GLN A 1 83 ? 1.547 -1.334 11.799 1.00 97.81 83 GLN A N 1
ATOM 612 C CA . GLN A 1 83 ? 2.893 -1.889 11.739 1.00 97.81 83 GLN A CA 1
ATOM 613 C C . GLN A 1 83 ? 3.419 -1.736 10.314 1.00 97.81 83 GLN A C 1
ATOM 615 O O . GLN A 1 83 ? 2.891 -2.320 9.373 1.00 97.81 83 GLN A O 1
ATOM 620 N N . ILE A 1 84 ? 4.469 -0.939 10.141 1.00 97.75 84 ILE A N 1
ATOM 621 C CA . ILE A 1 84 ? 4.993 -0.604 8.815 1.00 97.75 84 ILE A CA 1
ATOM 622 C C . ILE A 1 84 ? 6.206 -1.475 8.502 1.00 97.75 84 ILE A C 1
ATOM 624 O O . ILE A 1 84 ? 7.157 -1.534 9.280 1.00 97.75 84 ILE A O 1
ATOM 628 N N . THR A 1 85 ? 6.200 -2.099 7.329 1.00 97.50 85 THR A N 1
ATOM 629 C CA . THR A 1 85 ? 7.343 -2.836 6.784 1.00 97.50 85 THR A CA 1
ATOM 630 C C . THR A 1 85 ? 7.679 -2.354 5.378 1.00 97.50 85 THR A C 1
ATOM 632 O O . THR A 1 85 ? 6.897 -1.650 4.736 1.00 97.50 85 THR A O 1
ATOM 635 N N . ASN A 1 86 ? 8.877 -2.692 4.904 1.00 96.81 86 ASN A N 1
ATOM 636 C CA . ASN A 1 86 ? 9.318 -2.394 3.547 1.00 96.81 86 ASN A CA 1
ATOM 637 C C . ASN A 1 86 ? 10.250 -3.508 3.060 1.00 96.81 86 ASN A C 1
ATOM 639 O O . ASN A 1 86 ? 11.435 -3.522 3.393 1.00 96.81 86 ASN A O 1
ATOM 643 N N . GLY A 1 87 ? 9.691 -4.469 2.325 1.00 95.69 87 GLY A N 1
ATOM 644 C CA . GLY A 1 87 ? 10.407 -5.648 1.833 1.00 95.69 87 GLY A CA 1
ATOM 645 C C . GLY A 1 87 ? 10.870 -5.497 0.385 1.00 95.69 87 GLY A C 1
ATOM 646 O O . GLY A 1 87 ? 10.209 -4.846 -0.423 1.00 95.69 87 GLY A O 1
ATOM 647 N N . SER A 1 88 ? 12.002 -6.107 0.029 1.00 95.75 88 SER A N 1
ATOM 648 C CA . SER A 1 88 ? 12.521 -6.100 -1.345 1.00 95.75 88 SER A CA 1
ATOM 649 C C . SER A 1 88 ? 11.633 -6.900 -2.306 1.00 95.75 88 SER A C 1
ATOM 651 O O . SER A 1 88 ? 11.230 -8.019 -2.015 1.00 95.75 88 SER A O 1
ATOM 653 N N . ALA A 1 89 ? 11.395 -6.342 -3.491 1.00 93.25 89 ALA A N 1
ATOM 654 C CA . ALA A 1 89 ? 10.662 -6.946 -4.603 1.00 93.25 89 ALA A CA 1
ATOM 655 C C . ALA A 1 89 ? 11.227 -6.466 -5.965 1.00 93.25 89 ALA A C 1
ATOM 657 O O . ALA A 1 89 ? 10.502 -5.876 -6.774 1.00 93.25 89 ALA A O 1
ATOM 658 N N . PRO A 1 90 ? 12.533 -6.663 -6.236 1.00 88.81 90 PRO A N 1
ATOM 659 C CA . PRO A 1 90 ? 13.230 -5.996 -7.335 1.00 88.81 90 PRO A CA 1
ATOM 660 C C . PRO A 1 90 ? 12.694 -6.350 -8.719 1.00 88.81 90 PRO A C 1
ATOM 662 O O . PRO A 1 90 ? 12.514 -5.453 -9.534 1.00 88.81 90 PRO A O 1
ATOM 665 N N . THR A 1 91 ? 12.378 -7.616 -8.984 1.00 93.12 91 THR A N 1
ATOM 666 C CA . THR A 1 91 ? 11.841 -8.021 -10.291 1.00 93.12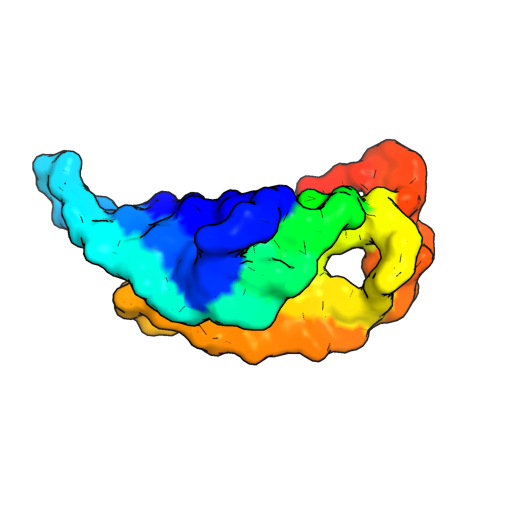 91 THR A CA 1
ATOM 667 C C . THR A 1 91 ? 10.389 -7.581 -10.454 1.00 93.12 91 THR A C 1
ATOM 669 O O . THR A 1 91 ? 10.022 -7.006 -11.477 1.00 93.12 91 THR A O 1
ATOM 672 N N . PHE A 1 92 ? 9.568 -7.774 -9.419 1.00 92.69 92 PHE A N 1
ATOM 673 C CA . PHE A 1 92 ? 8.152 -7.426 -9.472 1.00 92.69 92 PHE A CA 1
ATOM 674 C C . PHE A 1 92 ? 7.957 -5.923 -9.684 1.00 92.69 92 PHE A C 1
ATOM 676 O O . PHE 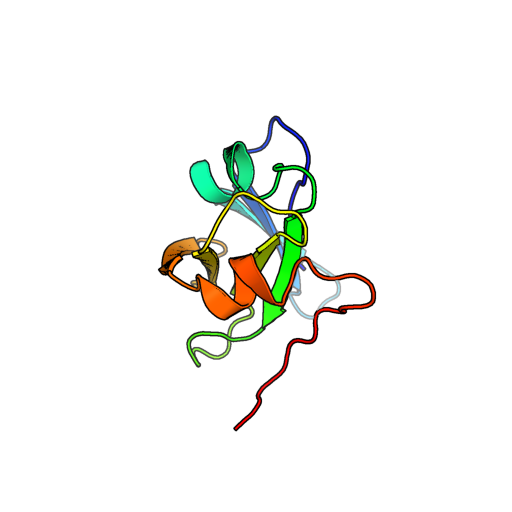A 1 92 ? 7.268 -5.510 -10.608 1.00 92.69 92 PHE A O 1
ATOM 683 N N . ILE A 1 93 ? 8.618 -5.095 -8.878 1.00 93.00 93 ILE A N 1
ATOM 684 C CA . ILE A 1 93 ? 8.459 -3.641 -8.925 1.00 93.00 93 ILE A CA 1
ATOM 685 C C . ILE A 1 93 ? 9.365 -2.999 -9.974 1.00 93.00 93 ILE A C 1
ATOM 687 O O . ILE A 1 93 ? 8.924 -2.153 -10.754 1.00 93.00 93 ILE A O 1
ATOM 691 N N . GLY A 1 94 ? 10.638 -3.389 -9.988 1.00 88.88 94 GLY A N 1
ATOM 692 C CA . GLY A 1 94 ? 11.660 -2.783 -10.835 1.00 88.88 94 GLY A CA 1
ATOM 693 C C . GLY A 1 94 ? 11.556 -3.183 -12.303 1.00 88.88 94 GLY A C 1
ATOM 694 O O . GLY A 1 94 ? 11.968 -2.398 -13.154 1.00 88.88 94 GLY A O 1
ATOM 695 N N . SER A 1 95 ? 10.969 -4.343 -12.619 1.00 90.81 95 SER A N 1
ATOM 696 C CA . SER A 1 95 ? 10.909 -4.846 -13.998 1.00 90.81 95 SER A CA 1
ATOM 697 C C . SER A 1 95 ? 9.500 -5.067 -14.533 1.00 90.81 95 SER A C 1
ATOM 699 O O . SER A 1 95 ? 9.315 -4.914 -15.733 1.00 90.81 95 SER A O 1
ATOM 701 N N . TRP A 1 96 ? 8.512 -5.423 -13.705 1.00 94.75 96 TRP A N 1
ATOM 702 C CA . TRP A 1 96 ? 7.174 -5.772 -14.207 1.00 94.75 96 TRP A CA 1
ATOM 703 C C . TRP A 1 96 ? 6.131 -4.683 -13.949 1.00 94.75 96 TRP A C 1
ATOM 705 O O . TRP A 1 96 ? 5.482 -4.223 -14.886 1.00 94.75 96 TRP A O 1
ATOM 715 N N . ALA A 1 97 ? 6.001 -4.205 -12.711 1.00 94.62 97 ALA A N 1
ATOM 716 C CA . ALA A 1 97 ? 4.923 -3.306 -12.293 1.00 94.62 97 ALA A CA 1
ATOM 717 C C . ALA A 1 97 ? 4.935 -1.934 -12.985 1.00 94.62 97 ALA A C 1
ATOM 719 O O . ALA A 1 97 ? 3.886 -1.297 -13.093 1.00 94.62 97 ALA A O 1
ATOM 720 N N . ASN A 1 98 ? 6.108 -1.471 -13.429 1.00 91.19 98 ASN A N 1
ATOM 721 C CA . ASN A 1 98 ? 6.280 -0.182 -14.104 1.00 91.19 98 ASN A CA 1
ATOM 722 C C . ASN A 1 98 ? 6.179 -0.253 -15.640 1.00 91.19 98 ASN A C 1
ATOM 724 O O . ASN A 1 98 ? 6.356 0.765 -16.308 1.00 91.19 98 ASN A O 1
ATOM 728 N N . THR A 1 99 ? 5.886 -1.428 -16.205 1.00 94.44 99 THR A N 1
ATOM 729 C CA . THR A 1 99 ? 5.736 -1.586 -17.658 1.00 94.44 99 THR A CA 1
ATOM 730 C C . THR A 1 99 ? 4.367 -1.113 -18.153 1.00 94.44 99 THR A C 1
ATOM 732 O O . THR A 1 99 ? 3.373 -1.094 -17.421 1.00 94.44 99 THR A O 1
ATOM 735 N N . ALA A 1 100 ? 4.312 -0.691 -19.419 1.00 92.69 100 ALA A N 1
ATOM 736 C CA . ALA A 1 100 ? 3.097 -0.154 -20.022 1.00 92.69 100 ALA A CA 1
ATOM 737 C C . ALA A 1 100 ? 1.970 -1.199 -20.056 1.00 92.69 100 ALA A C 1
ATOM 739 O O . ALA A 1 100 ? 2.182 -2.354 -20.412 1.00 92.69 100 ALA A O 1
ATOM 740 N N . GLY A 1 101 ? 0.751 -0.776 -19.714 1.00 93.75 101 GLY A N 1
ATOM 741 C CA . GLY A 1 101 ? -0.436 -1.636 -19.732 1.00 93.75 101 GLY A CA 1
ATOM 742 C C . GLY A 1 101 ? -0.650 -2.480 -18.471 1.00 93.75 101 GLY A C 1
ATOM 743 O O . GLY A 1 101 ? -1.708 -3.095 -18.344 1.00 93.75 101 GLY A O 1
ATOM 744 N N . VAL A 1 102 ? 0.283 -2.473 -17.513 1.00 95.00 102 VAL A N 1
ATOM 745 C CA . VAL A 1 102 ? 0.126 -3.221 -16.259 1.00 95.00 102 VAL A CA 1
ATOM 746 C C . VAL A 1 102 ? -0.897 -2.567 -15.336 1.00 95.00 102 VAL A C 1
ATOM 748 O O . VAL A 1 102 ? -0.870 -1.363 -15.065 1.00 95.00 102 VAL A O 1
ATOM 751 N N . ARG A 1 103 ? -1.791 -3.401 -14.805 1.00 94.94 103 ARG A N 1
ATOM 752 C CA . ARG A 1 103 ? -2.772 -3.041 -13.782 1.00 94.94 103 ARG A CA 1
ATOM 753 C C . ARG A 1 103 ? -2.462 -3.791 -12.499 1.00 94.94 103 ARG A C 1
ATOM 755 O O . ARG A 1 103 ? -1.972 -4.915 -12.534 1.00 94.94 103 ARG A O 1
ATOM 762 N N . LEU A 1 104 ? -2.769 -3.157 -11.378 1.00 93.94 104 LEU A N 1
ATOM 763 C CA . LEU A 1 104 ? -2.666 -3.790 -10.073 1.00 93.94 104 LEU A CA 1
ATOM 764 C C . LEU A 1 104 ? -3.958 -4.548 -9.795 1.00 93.94 104 LEU A C 1
ATOM 766 O O . LEU A 1 104 ? -5.048 -4.020 -10.012 1.00 93.94 104 LEU A O 1
ATOM 770 N N . ALA A 1 105 ? -3.808 -5.773 -9.315 1.00 93.75 105 ALA A N 1
ATOM 771 C CA . ALA A 1 105 ? -4.883 -6.575 -8.767 1.00 93.75 105 ALA A CA 1
ATOM 772 C C . ALA A 1 105 ? -4.470 -6.994 -7.357 1.00 93.75 105 ALA A C 1
ATOM 774 O O . ALA A 1 105 ? -3.311 -7.348 -7.133 1.00 93.75 105 ALA A O 1
ATOM 775 N N . SER A 1 106 ? -5.410 -6.937 -6.422 1.00 91.38 106 SER A N 1
ATOM 776 C CA . SER A 1 106 ? -5.260 -7.519 -5.095 1.00 91.38 106 SER A CA 1
ATOM 777 C C . SER A 1 106 ? -6.374 -8.513 -4.835 1.00 91.38 106 SER A C 1
ATOM 779 O O . SER A 1 106 ? -7.477 -8.395 -5.368 1.00 91.38 106 SER A O 1
ATOM 781 N N . GLY A 1 107 ? -6.042 -9.512 -4.033 1.00 88.56 107 GLY A N 1
ATOM 782 C CA . GLY A 1 107 ? -6.906 -10.626 -3.707 1.00 88.56 107 GLY A CA 1
ATOM 783 C C . GLY A 1 107 ? -6.090 -11.737 -3.068 1.00 88.56 107 GLY A C 1
ATOM 784 O O . GLY A 1 107 ? -4.860 -11.682 -3.031 1.00 88.56 107 GLY A O 1
ATOM 785 N N . ASP A 1 108 ? -6.803 -12.734 -2.575 1.00 84.50 108 ASP A N 1
ATOM 786 C CA . ASP A 1 108 ? -6.227 -13.949 -2.023 1.00 84.50 108 ASP A CA 1
ATOM 787 C C . ASP A 1 108 ? -5.920 -14.914 -3.184 1.00 84.50 108 ASP A C 1
ATOM 789 O O . ASP A 1 108 ? -6.820 -15.550 -3.735 1.00 84.50 108 ASP A O 1
ATOM 793 N N . PHE A 1 109 ? -4.664 -14.925 -3.639 1.00 86.19 109 PHE A N 1
ATOM 794 C CA . PHE A 1 109 ? -4.180 -15.805 -4.708 1.00 86.19 109 PHE A CA 1
ATOM 795 C C . PHE A 1 109 ? -3.444 -16.999 -4.084 1.00 86.19 109 PHE A C 1
ATOM 797 O O . PHE A 1 109 ? -2.217 -16.975 -3.967 1.00 86.19 109 PHE A O 1
ATOM 804 N N . ARG A 1 110 ? -4.189 -18.029 -3.674 1.00 73.44 110 ARG A N 1
ATOM 805 C CA . ARG A 1 110 ? -3.663 -19.277 -3.101 1.00 73.44 110 ARG A CA 1
ATOM 806 C C . ARG A 1 110 ? -4.375 -20.509 -3.644 1.00 73.44 110 ARG A C 1
ATOM 808 O O . ARG A 1 110 ? -5.558 -20.381 -4.031 1.00 73.44 110 ARG A O 1
#

pLDDT: mean 94.94, std 3.54, range [73.44, 98.44]

Radius of gyration: 14.49 Å; chains: 1; bounding box: 39×36×37 Å

Foldseek 3Di:
DWDADLAADDQWIWDWDDPPPPDTDIDTAGRRCCRHPQSNDPQKDWDWDQPPPPPDIKIWIAHLAADDFWIWIFHDPPPRYTDIDIGGHRCCRHPPSNDPPDDDDDDDDD